Protein AF-A0A059WR98-F1 (afdb_monomer_lite)

Radius of gyration: 14.93 Å; chains: 1; bounding box: 33×35×46 Å

Secondary structure (DSSP, 8-state):
-EEEEEEE-SSTTHHHHHHHHHHHHHH-TT-EEEEE-TTSEEEEE-HHHHHH---TTTSPP---S-EEEEHHHHHHHHHHTTEEEEE---SGGGTSSHHHHHHHTTT--BSS--HHHHHHHHSHHHHHHHHTT-

Structure (mmCIF, N/CA/C/O backbone):
data_AF-A0A059WR98-F1
#
_entry.id   AF-A0A059WR98-F1
#
loop_
_atom_site.group_PDB
_atom_site.id
_atom_site.type_symbol
_atom_site.label_atom_id
_atom_site.label_alt_id
_atom_site.label_comp_id
_atom_site.label_asym_id
_atom_site.label_entity_id
_atom_site.label_seq_id
_atom_site.pdbx_PDB_ins_code
_atom_site.Cartn_x
_atom_site.Cartn_y
_atom_site.Cartn_z
_atom_site.occupancy
_atom_site.B_iso_or_equiv
_atom_site.auth_seq_id
_atom_site.auth_comp_id
_atom_site.auth_asym_id
_atom_site.auth_atom_id
_atom_site.pdbx_PDB_model_num
ATOM 1 N N . MET A 1 1 ? -14.718 -1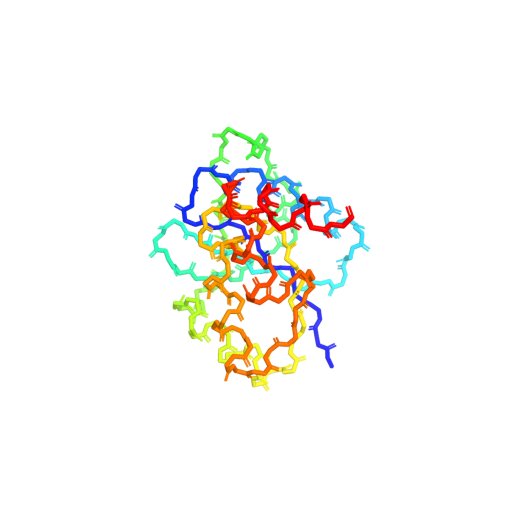1.476 2.782 1.00 87.69 1 MET A N 1
ATOM 2 C CA . MET A 1 1 ? -13.636 -10.656 2.224 1.00 87.69 1 MET A CA 1
ATOM 3 C C . MET A 1 1 ? -13.814 -9.190 2.600 1.00 87.69 1 MET A C 1
ATOM 5 O O . MET A 1 1 ? -14.781 -8.570 2.166 1.00 87.69 1 MET A O 1
ATOM 9 N N . LYS A 1 2 ? -12.934 -8.652 3.450 1.00 97.06 2 LYS A N 1
ATOM 10 C CA . LYS A 1 2 ? -12.901 -7.231 3.848 1.00 97.06 2 LYS A CA 1
ATOM 11 C C . LYS A 1 2 ? -11.990 -6.445 2.902 1.00 97.06 2 LYS A C 1
ATOM 13 O O . LYS A 1 2 ? -10.877 -6.884 2.636 1.00 97.06 2 LYS A O 1
ATOM 18 N N . THR A 1 3 ? -12.429 -5.289 2.415 1.00 98.56 3 THR A N 1
ATOM 19 C CA . THR A 1 3 ? -11.599 -4.443 1.540 1.00 98.56 3 THR A CA 1
ATOM 20 C C . THR A 1 3 ? -10.749 -3.504 2.383 1.00 98.56 3 THR A C 1
ATOM 22 O O . THR A 1 3 ? -11.262 -2.845 3.285 1.00 98.56 3 THR A O 1
ATOM 25 N N . THR A 1 4 ? -9.454 -3.422 2.092 1.00 98.81 4 THR A N 1
ATOM 26 C CA . THR A 1 4 ? -8.530 -2.532 2.798 1.00 98.81 4 THR A CA 1
ATOM 27 C C . THR A 1 4 ? -7.675 -1.766 1.804 1.00 98.81 4 THR A C 1
ATOM 29 O O . THR A 1 4 ? -6.997 -2.369 0.979 1.00 98.81 4 THR A O 1
ATOM 32 N N . ILE A 1 5 ? -7.685 -0.438 1.885 1.00 98.88 5 ILE A N 1
ATOM 33 C CA . ILE A 1 5 ? -6.754 0.407 1.140 1.00 98.88 5 ILE A CA 1
ATOM 34 C C . ILE A 1 5 ? -5.436 0.425 1.912 1.00 98.88 5 ILE A C 1
ATOM 36 O O . ILE A 1 5 ? -5.372 0.936 3.031 1.00 98.88 5 ILE A O 1
ATOM 40 N N . LEU A 1 6 ? -4.386 -0.125 1.305 1.00 98.81 6 LEU A N 1
ATOM 41 C CA . LEU A 1 6 ? -3.021 -0.033 1.813 1.00 98.81 6 LEU A CA 1
ATOM 42 C C . LEU A 1 6 ? -2.305 1.107 1.088 1.00 98.81 6 LEU A C 1
ATOM 44 O O . LEU A 1 6 ? -2.157 1.079 -0.135 1.00 98.81 6 LEU A O 1
ATOM 48 N N . PHE A 1 7 ? -1.858 2.107 1.836 1.00 98.69 7 PHE A N 1
ATOM 49 C CA . PHE A 1 7 ? -1.188 3.294 1.311 1.00 98.69 7 PHE A CA 1
ATOM 50 C C . PHE A 1 7 ? -0.007 3.686 2.203 1.00 98.69 7 PHE A C 1
ATOM 52 O O . PHE A 1 7 ? 0.187 3.124 3.273 1.00 98.69 7 PHE A O 1
ATOM 59 N N . GLY A 1 8 ? 0.807 4.637 1.766 1.00 97.88 8 GLY A N 1
ATOM 60 C CA . GLY A 1 8 ? 2.029 5.056 2.430 1.00 97.88 8 GLY A CA 1
ATOM 61 C C . GLY A 1 8 ? 3.289 4.601 1.684 1.00 97.88 8 GLY A C 1
ATOM 62 O O . GLY A 1 8 ? 3.438 4.848 0.488 1.00 97.88 8 GLY A O 1
ATOM 63 N N . GLY A 1 9 ? 4.207 3.957 2.400 1.00 95.62 9 GLY A N 1
ATOM 64 C CA . GLY A 1 9 ? 5.452 3.387 1.888 1.00 95.62 9 GLY A CA 1
ATOM 65 C C . GLY A 1 9 ? 6.703 4.047 2.465 1.00 95.62 9 GLY A C 1
ATOM 66 O O . GLY A 1 9 ? 6.683 5.169 2.962 1.00 95.62 9 GLY A O 1
ATOM 67 N N . THR A 1 10 ? 7.845 3.374 2.362 1.00 93.62 10 THR A N 1
ATOM 68 C CA . THR A 1 10 ? 9.120 3.850 2.935 1.00 93.62 10 THR A CA 1
ATOM 69 C C . THR A 1 10 ? 9.885 4.825 2.028 1.00 93.62 10 THR A C 1
ATOM 71 O O . THR A 1 10 ? 10.942 5.336 2.398 1.00 93.62 10 THR A O 1
ATOM 74 N N . SER A 1 11 ? 9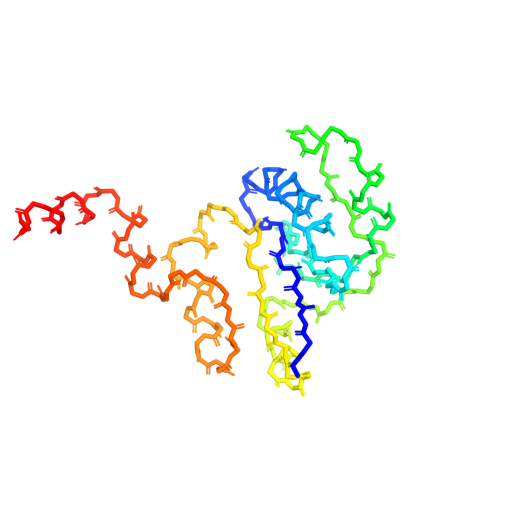.359 5.128 0.837 1.00 92.81 11 SER A N 1
ATOM 75 C CA . SER A 1 11 ? 9.958 6.057 -0.128 1.00 92.81 11 SER A CA 1
ATOM 76 C C . SER A 1 11 ? 9.452 7.499 0.059 1.00 92.81 11 SER A C 1
ATOM 78 O O . SER A 1 11 ? 8.609 7.789 0.912 1.00 92.81 11 SER A O 1
ATOM 80 N N . ARG A 1 12 ? 9.954 8.442 -0.754 1.00 89.62 12 ARG A N 1
ATOM 81 C CA . ARG A 1 12 ? 9.388 9.806 -0.827 1.00 89.62 12 ARG A CA 1
ATOM 82 C C . ARG A 1 12 ? 8.027 9.847 -1.526 1.00 89.62 12 ARG A C 1
ATOM 84 O O . ARG A 1 12 ? 7.249 10.763 -1.276 1.00 89.62 12 ARG A O 1
ATOM 91 N N . GLU A 1 13 ? 7.725 8.851 -2.355 1.00 95.12 13 GLU A N 1
ATOM 92 C CA . GLU A 1 13 ? 6.456 8.745 -3.085 1.00 95.12 13 GLU A CA 1
ATOM 93 C C . GLU A 1 13 ? 5.279 8.415 -2.149 1.00 95.12 13 GLU A C 1
ATOM 95 O O . GLU A 1 13 ? 4.124 8.524 -2.550 1.00 95.12 13 GLU A O 1
ATOM 100 N N . ARG A 1 14 ? 5.548 8.166 -0.855 1.00 95.75 14 ARG A N 1
ATOM 101 C CA . ARG A 1 14 ? 4.543 8.114 0.219 1.00 95.75 14 ARG A CA 1
ATOM 102 C C . ARG A 1 14 ? 3.582 9.303 0.216 1.00 95.75 14 ARG A C 1
ATOM 104 O O . ARG A 1 14 ? 2.399 9.122 0.467 1.00 95.75 14 ARG A O 1
ATOM 111 N N . LEU A 1 15 ? 4.057 10.510 -0.084 1.00 96.44 15 LEU A N 1
ATOM 112 C CA . LEU A 1 15 ? 3.194 11.698 -0.144 1.00 96.44 15 LEU A CA 1
ATOM 113 C C . LEU A 1 15 ? 2.168 11.598 -1.293 1.00 96.44 15 LEU A C 1
ATOM 115 O O . LEU A 1 15 ? 0.986 11.892 -1.120 1.00 96.44 15 LEU A O 1
ATOM 119 N N . VAL A 1 16 ? 2.594 11.076 -2.448 1.00 97.50 16 VAL A N 1
ATOM 120 C CA . VAL A 1 16 ? 1.705 10.775 -3.586 1.00 97.50 16 VAL A CA 1
ATOM 121 C C . VAL A 1 16 ? 0.740 9.638 -3.239 1.00 97.50 16 VAL A C 1
ATOM 123 O O . VAL A 1 16 ? -0.436 9.677 -3.609 1.00 97.50 16 VAL A O 1
ATOM 126 N N . SER A 1 17 ? 1.207 8.652 -2.474 1.00 98.31 17 SER A N 1
ATOM 127 C CA . SER A 1 17 ? 0.377 7.561 -1.963 1.00 98.31 17 SER A CA 1
ATOM 128 C C . SER A 1 17 ? -0.752 8.047 -1.052 1.00 98.31 17 SER A C 1
ATOM 130 O O . SER A 1 17 ? -1.888 7.607 -1.214 1.00 98.31 17 SER A O 1
ATOM 132 N N . VAL A 1 18 ? -0.493 9.020 -0.173 1.00 98.25 18 VAL A N 1
ATOM 133 C CA . VAL A 1 18 ? -1.532 9.640 0.671 1.00 98.25 18 VAL A CA 1
ATOM 134 C C . VAL A 1 18 ? -2.600 10.328 -0.185 1.00 98.25 18 VAL A C 1
ATOM 136 O O . VAL A 1 18 ? -3.789 10.098 0.024 1.00 98.25 18 VAL A O 1
ATOM 139 N N . ALA A 1 19 ? -2.201 11.111 -1.193 1.00 97.94 19 ALA A N 1
ATOM 140 C CA . ALA A 1 19 ? -3.155 11.743 -2.109 1.00 97.94 19 ALA A CA 1
ATOM 141 C C . ALA A 1 19 ? -3.982 10.708 -2.899 1.00 97.94 19 ALA A C 1
ATOM 143 O O . ALA A 1 19 ? -5.190 10.864 -3.077 1.00 97.94 19 ALA A O 1
ATOM 144 N N . SER A 1 20 ? -3.346 9.616 -3.333 1.00 98.31 20 SER A N 1
ATOM 145 C CA . SER A 1 20 ? -4.025 8.508 -4.019 1.00 98.31 20 SER A CA 1
ATOM 146 C C . SER A 1 20 ? -5.049 7.832 -3.107 1.00 98.31 20 SER A C 1
ATOM 148 O O . SER A 1 20 ? -6.166 7.544 -3.532 1.00 98.31 20 SER A O 1
ATOM 150 N N . ALA A 1 21 ? -4.704 7.631 -1.834 1.00 98.56 21 ALA A N 1
ATOM 151 C CA . ALA A 1 21 ? -5.597 7.045 -0.843 1.00 98.56 21 ALA A CA 1
ATOM 152 C C . ALA A 1 21 ? -6.821 7.924 -0.556 1.00 98.56 21 ALA A C 1
ATOM 154 O O . ALA A 1 21 ? -7.907 7.383 -0.362 1.00 98.56 21 ALA A O 1
ATOM 155 N N . GLN A 1 22 ? -6.695 9.257 -0.589 1.00 98.50 22 GLN A N 1
ATOM 156 C CA . GLN A 1 22 ? -7.850 10.159 -0.483 1.00 98.50 22 GLN A CA 1
ATOM 157 C C . GLN A 1 22 ? -8.850 9.922 -1.626 1.00 98.50 22 GLN A C 1
ATOM 159 O O . GLN A 1 22 ? -10.047 9.787 -1.373 1.00 98.50 22 GLN A O 1
ATOM 164 N N . ALA A 1 23 ? -8.367 9.794 -2.867 1.00 98.31 23 ALA A N 1
ATOM 165 C CA . ALA A 1 23 ? -9.220 9.489 -4.017 1.00 98.31 23 ALA A CA 1
ATOM 166 C C . ALA A 1 23 ? -9.836 8.080 -3.931 1.00 98.31 23 ALA A C 1
ATOM 168 O O . ALA A 1 23 ? -11.033 7.911 -4.165 1.00 98.31 23 ALA A O 1
ATOM 169 N N . LEU A 1 24 ? -9.046 7.073 -3.541 1.00 98.50 24 LEU A N 1
ATOM 170 C CA . LEU A 1 24 ? -9.537 5.704 -3.351 1.00 98.50 24 LEU A CA 1
ATOM 171 C C . LEU A 1 24 ? -10.606 5.628 -2.257 1.00 98.50 24 LEU A C 1
ATOM 173 O O . LEU A 1 24 ? -11.603 4.943 -2.444 1.00 98.50 24 LEU A O 1
ATOM 177 N N . THR A 1 25 ? -10.441 6.364 -1.157 1.00 98.50 25 THR A N 1
ATOM 178 C CA . THR A 1 25 ? -11.409 6.401 -0.047 1.00 98.50 25 THR A CA 1
ATOM 179 C C . THR A 1 25 ? -12.747 6.985 -0.491 1.00 98.50 25 THR A C 1
ATOM 181 O O . THR A 1 25 ? -13.796 6.492 -0.093 1.00 98.50 25 THR A O 1
ATOM 184 N N . GLN A 1 26 ? -12.739 7.993 -1.369 1.00 97.31 26 GLN A N 1
ATOM 185 C CA . GLN A 1 26 ? -13.974 8.532 -1.948 1.00 97.31 26 GLN A CA 1
ATOM 186 C C . GLN A 1 26 ? -14.686 7.514 -2.854 1.00 97.31 26 GLN A C 1
ATOM 188 O O . GLN A 1 26 ? -15.914 7.469 -2.878 1.00 97.31 26 GLN A O 1
ATOM 193 N N . ALA A 1 27 ? -13.931 6.696 -3.593 1.00 98.06 27 ALA A N 1
ATOM 194 C CA . ALA A 1 27 ? -14.483 5.662 -4.471 1.00 98.06 27 ALA A CA 1
ATOM 195 C C . ALA A 1 27 ? -14.900 4.381 -3.720 1.00 98.06 27 ALA A C 1
ATOM 197 O O . ALA A 1 27 ? -15.788 3.661 -4.175 1.00 98.06 27 ALA A O 1
ATOM 198 N N . LEU A 1 28 ? -14.258 4.097 -2.585 1.00 97.88 28 LEU A N 1
ATOM 199 C CA . LEU A 1 28 ? -14.452 2.912 -1.750 1.00 97.88 28 LEU A CA 1
ATOM 200 C C . LEU A 1 28 ? -14.707 3.333 -0.288 1.00 97.88 28 LEU A C 1
ATOM 202 O O . LEU A 1 28 ? -13.880 3.052 0.581 1.00 97.88 28 LEU A O 1
ATOM 206 N N . PRO A 1 29 ? -15.847 3.983 0.011 1.00 97.00 29 PRO A N 1
ATOM 207 C CA . PRO A 1 29 ? -16.128 4.540 1.339 1.00 97.00 29 PRO A CA 1
ATOM 208 C C . PRO A 1 29 ? -16.305 3.481 2.436 1.00 97.00 29 PRO A C 1
ATOM 210 O O . PRO A 1 29 ? -16.301 3.814 3.612 1.00 97.00 29 PRO A O 1
ATOM 213 N N . GLU A 1 30 ? -16.443 2.207 2.072 1.00 97.50 30 GLU A N 1
ATOM 214 C CA . GLU A 1 30 ? -16.559 1.087 3.016 1.00 97.50 30 GLU A CA 1
ATOM 215 C C . GLU A 1 30 ? -15.208 0.401 3.292 1.00 97.50 30 GLU A C 1
ATOM 217 O O . GLU A 1 30 ? -15.152 -0.583 4.029 1.00 97.50 30 GLU A O 1
ATOM 222 N N . ALA A 1 31 ? -14.117 0.850 2.660 1.00 98.44 31 ALA A N 1
ATOM 223 C CA . ALA A 1 31 ? -12.809 0.235 2.843 1.00 98.44 31 ALA A CA 1
ATOM 224 C C . ALA A 1 31 ? -12.155 0.674 4.162 1.00 98.44 31 ALA A C 1
ATOM 226 O O . ALA A 1 31 ? -12.140 1.857 4.516 1.00 98.44 31 ALA A O 1
ATOM 227 N N . ASP A 1 32 ? -11.537 -0.290 4.843 1.00 98.62 32 ASP A N 1
ATOM 228 C CA . ASP A 1 32 ? -10.610 -0.009 5.938 1.00 98.62 32 ASP A CA 1
ATOM 229 C C . ASP A 1 32 ? -9.332 0.637 5.382 1.00 98.62 32 ASP A C 1
ATOM 231 O O . ASP A 1 32 ? -8.950 0.390 4.236 1.00 98.62 32 ASP A O 1
ATOM 235 N N . LEU A 1 33 ? -8.629 1.425 6.195 1.00 98.81 33 LEU A N 1
ATOM 236 C CA . LEU A 1 33 ? -7.415 2.123 5.771 1.00 98.81 33 LEU A CA 1
ATOM 237 C C . LEU A 1 33 ? -6.211 1.672 6.586 1.00 98.81 33 LEU A C 1
ATOM 239 O O . LEU A 1 33 ? -6.205 1.806 7.812 1.00 98.81 33 LEU A O 1
ATOM 243 N N . TRP A 1 34 ? -5.176 1.192 5.901 1.00 98.81 34 TRP A N 1
ATOM 244 C CA . TRP A 1 34 ? -3.885 0.853 6.493 1.00 98.81 34 TRP A CA 1
ATOM 245 C C . TRP A 1 34 ? -2.784 1.735 5.905 1.00 98.81 34 TRP A C 1
ATOM 247 O O . TRP A 1 34 ? -2.591 1.792 4.691 1.00 98.81 34 TRP A O 1
ATOM 257 N N . PHE A 1 35 ? -2.049 2.409 6.782 1.00 98.75 35 PHE A N 1
ATOM 258 C CA . PHE A 1 35 ? -0.953 3.303 6.445 1.00 98.75 35 PHE A CA 1
ATOM 259 C C . PHE A 1 35 ? 0.392 2.653 6.768 1.00 98.75 35 PHE A C 1
ATOM 261 O O . PHE A 1 35 ? 0.679 2.365 7.926 1.00 98.75 35 PHE A O 1
ATOM 268 N N . TRP A 1 36 ? 1.219 2.440 5.751 1.00 98.31 36 TRP A N 1
ATOM 269 C CA . TRP A 1 36 ? 2.601 1.995 5.876 1.00 98.31 36 TRP A CA 1
ATOM 270 C C . TRP A 1 36 ? 3.519 3.207 6.059 1.00 98.31 36 TRP A C 1
ATOM 272 O O . TRP A 1 36 ? 3.709 3.991 5.126 1.00 98.31 36 TRP A O 1
ATOM 282 N N . ASP A 1 37 ? 4.076 3.384 7.251 1.00 96.62 37 ASP A N 1
ATOM 283 C CA . ASP A 1 37 ? 4.904 4.545 7.572 1.00 96.62 37 ASP A CA 1
ATOM 284 C C . ASP A 1 37 ? 6.386 4.330 7.200 1.00 96.62 37 ASP A C 1
ATOM 286 O O . ASP A 1 37 ? 6.838 3.250 6.804 1.00 96.62 37 ASP A O 1
ATOM 290 N N . LEU A 1 38 ? 7.167 5.403 7.306 1.00 94.75 38 LEU A N 1
ATOM 291 C CA . LEU A 1 38 ? 8.585 5.468 6.979 1.00 94.75 38 LEU A CA 1
ATOM 292 C C . LEU A 1 38 ? 9.446 4.546 7.849 1.00 94.75 38 LEU A C 1
ATOM 294 O O . LEU A 1 38 ? 10.503 4.109 7.397 1.00 94.75 38 LEU A O 1
ATOM 298 N N . ASP A 1 39 ? 9.011 4.260 9.075 1.00 95.25 39 ASP A N 1
ATOM 299 C CA . ASP A 1 39 ? 9.708 3.357 9.995 1.00 95.25 39 ASP A CA 1
ATOM 300 C C . ASP A 1 39 ? 9.507 1.868 9.655 1.00 95.25 39 ASP A C 1
ATOM 302 O O . ASP A 1 39 ? 10.090 0.998 10.301 1.00 95.25 39 ASP A O 1
ATOM 306 N N . GLY A 1 40 ? 8.728 1.574 8.609 1.00 95.69 40 GLY A N 1
ATOM 307 C CA . GLY A 1 40 ? 8.450 0.223 8.141 1.00 95.69 40 GLY A CA 1
ATOM 308 C C . GLY A 1 40 ? 7.255 -0.437 8.826 1.00 95.69 40 GLY A C 1
ATOM 309 O O . GLY A 1 40 ? 6.932 -1.575 8.475 1.00 95.69 40 GLY A O 1
ATOM 310 N N . THR A 1 41 ? 6.588 0.251 9.755 1.00 97.94 41 THR A N 1
ATOM 311 C CA . THR A 1 41 ? 5.398 -0.260 10.434 1.00 97.94 41 THR A CA 1
ATOM 312 C C . THR A 1 41 ? 4.106 0.136 9.725 1.00 97.94 41 THR A C 1
ATOM 314 O O . THR A 1 41 ? 4.052 1.088 8.945 1.00 97.94 41 THR A O 1
ATOM 317 N N . VAL A 1 42 ? 3.058 -0.658 9.937 1.00 98.69 42 VAL A N 1
ATOM 318 C CA . VAL A 1 42 ? 1.725 -0.438 9.374 1.00 98.69 42 VAL A CA 1
ATOM 319 C C . VAL A 1 42 ? 0.767 -0.062 10.496 1.00 98.69 42 VAL A C 1
ATOM 321 O O . VAL A 1 42 ? 0.731 -0.719 11.537 1.00 98.69 42 VAL A O 1
ATOM 324 N N . HIS A 1 43 ? -0.037 0.971 10.273 1.00 98.62 43 HIS A N 1
ATOM 325 C CA . HIS A 1 43 ? -1.014 1.494 11.224 1.00 98.62 43 HIS A CA 1
ATOM 326 C C . HIS A 1 43 ? -2.412 1.495 10.619 1.00 98.62 43 HIS A C 1
ATOM 328 O O . HIS A 1 43 ? -2.581 1.750 9.428 1.00 98.62 43 HIS A O 1
ATOM 334 N N . VAL A 1 44 ? -3.430 1.283 11.445 1.00 98.56 44 VAL A N 1
ATOM 335 C CA . VAL A 1 44 ? -4.811 1.587 11.062 1.00 98.56 44 VAL A CA 1
ATOM 336 C C . VAL A 1 44 ? -4.983 3.109 11.010 1.00 98.56 44 VAL A C 1
ATOM 338 O O . VAL A 1 44 ? -4.445 3.825 11.855 1.00 98.56 44 VAL A O 1
ATOM 341 N N . ALA A 1 45 ? -5.732 3.609 10.032 1.00 98.44 45 ALA A N 1
ATOM 342 C CA . ALA A 1 45 ? -6.088 5.020 9.915 1.00 98.44 45 ALA A CA 1
ATOM 343 C C . ALA A 1 45 ? -7.607 5.192 9.799 1.00 98.44 45 ALA A C 1
ATOM 345 O O . ALA A 1 45 ? -8.301 4.342 9.237 1.00 98.44 45 ALA A O 1
ATOM 346 N N . SER A 1 46 ? -8.139 6.300 10.308 1.00 98.00 46 SER A N 1
ATOM 347 C CA . SER A 1 46 ? -9.535 6.669 10.083 1.00 98.00 46 SER A CA 1
ATOM 348 C C . SER A 1 46 ? -9.712 7.464 8.788 1.00 98.00 46 SER A C 1
ATOM 350 O O . SER A 1 46 ? -8.846 8.242 8.372 1.00 98.00 46 SER A O 1
ATOM 352 N N . GLN A 1 47 ? -10.881 7.321 8.157 1.00 98.06 47 GLN A N 1
ATOM 353 C CA . GLN A 1 47 ? -11.224 8.126 6.981 1.00 98.06 47 GLN A CA 1
ATOM 354 C C . GLN A 1 47 ? -11.296 9.616 7.314 1.00 98.06 47 GLN A C 1
ATOM 356 O O . GLN A 1 47 ? -10.909 10.440 6.493 1.00 98.06 47 GLN A O 1
ATOM 361 N N . ALA A 1 48 ? -11.748 9.969 8.522 1.00 97.69 48 ALA A N 1
ATOM 362 C CA . ALA A 1 48 ? -11.808 11.356 8.969 1.00 97.69 48 ALA A CA 1
ATOM 363 C C . ALA A 1 48 ? -10.420 12.013 8.945 1.00 97.69 48 ALA A C 1
ATOM 365 O O . ALA A 1 48 ? -10.279 13.128 8.445 1.00 97.69 48 ALA A O 1
ATOM 366 N N . VAL A 1 49 ? -9.390 11.307 9.423 1.00 97.94 49 VAL A N 1
ATOM 367 C CA . VAL A 1 49 ? -8.017 11.825 9.433 1.00 97.94 49 VAL A CA 1
ATOM 368 C C . VAL A 1 49 ? -7.405 11.828 8.035 1.00 97.94 49 VAL A C 1
ATOM 370 O O . VAL A 1 49 ? -6.784 12.820 7.662 1.00 97.94 49 VAL A O 1
ATOM 373 N N . LEU A 1 50 ? -7.625 10.791 7.218 1.00 98.38 50 LEU A N 1
ATOM 374 C CA . LEU A 1 50 ? -7.129 10.778 5.836 1.00 98.38 50 LEU A CA 1
ATOM 375 C C . LEU A 1 50 ? -7.764 11.874 4.969 1.00 98.38 50 LEU A C 1
ATOM 377 O O . LEU A 1 50 ? -7.052 12.593 4.268 1.00 98.38 50 LEU A O 1
ATOM 381 N 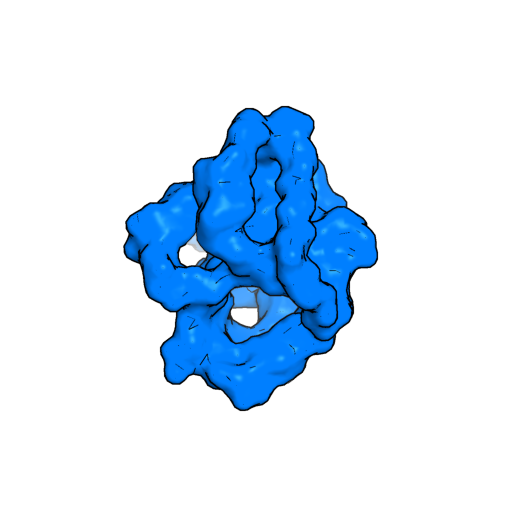N . LEU A 1 51 ? -9.087 12.028 5.008 1.00 97.88 51 LEU A N 1
ATOM 382 C CA . LEU A 1 51 ? -9.803 13.017 4.196 1.00 97.88 51 LEU A CA 1
ATOM 383 C C . LEU A 1 51 ? -9.622 14.448 4.717 1.00 97.88 51 LEU A C 1
ATOM 385 O O . LEU A 1 51 ? -9.669 15.386 3.927 1.00 97.88 51 LEU A O 1
ATOM 389 N N . GLY A 1 52 ? -9.388 14.618 6.020 1.00 97.56 52 GLY A N 1
ATOM 390 C CA . GLY A 1 52 ? -9.041 15.905 6.625 1.00 97.56 52 GLY A CA 1
ATOM 391 C C . GLY A 1 52 ? -7.574 16.310 6.448 1.00 97.56 52 GLY A C 1
ATOM 392 O O . GLY A 1 52 ? -7.214 17.429 6.808 1.00 97.56 52 GLY A O 1
ATOM 393 N N . HIS A 1 53 ? -6.714 15.431 5.920 1.00 98.12 53 HIS A N 1
ATOM 394 C CA . HIS A 1 53 ? -5.295 15.730 5.722 1.00 98.12 53 HIS A CA 1
ATOM 395 C C . HIS A 1 53 ? -5.084 16.721 4.573 1.00 98.12 53 HIS A C 1
ATOM 397 O O . HIS A 1 53 ? -5.313 16.414 3.401 1.00 98.12 53 HIS A O 1
ATOM 403 N N . GLU A 1 54 ? -4.602 17.914 4.906 1.00 97.00 54 GLU A N 1
ATOM 404 C CA . GLU A 1 54 ? -4.314 18.963 3.932 1.00 97.00 54 GLU A CA 1
ATOM 405 C C . GLU A 1 54 ? -2.888 18.856 3.377 1.00 97.00 54 GLU A C 1
ATOM 407 O O . GLU A 1 54 ? -1.950 18.456 4.066 1.00 97.00 54 GLU A O 1
ATOM 412 N N . LYS A 1 55 ? -2.709 19.288 2.122 1.00 95.94 55 LYS A N 1
ATOM 413 C CA . LYS A 1 55 ? -1.409 19.318 1.422 1.00 95.94 55 LYS A CA 1
ATOM 414 C C . LYS A 1 55 ? -0.690 17.955 1.435 1.00 95.94 55 LYS A C 1
ATOM 416 O O . LYS A 1 55 ? 0.463 17.867 1.871 1.00 95.94 55 LYS A O 1
ATOM 421 N N . PRO A 1 56 ? -1.322 16.889 0.905 1.00 95.12 56 PRO A N 1
ATOM 422 C CA . PRO A 1 56 ? -0.785 15.526 0.960 1.00 95.12 56 PRO A CA 1
ATOM 423 C C . PRO A 1 56 ? 0.581 15.371 0.276 1.00 95.12 56 PRO A C 1
ATOM 425 O O . PRO A 1 56 ? 1.335 14.471 0.627 1.00 95.12 56 PRO A O 1
ATOM 428 N N . PHE A 1 57 ? 0.931 16.268 -0.652 1.00 94.31 57 PHE A N 1
ATOM 429 C CA . PHE A 1 57 ? 2.219 16.286 -1.353 1.00 94.31 57 PHE A CA 1
ATOM 430 C C . PHE A 1 57 ? 3.356 16.981 -0.589 1.00 94.31 57 PHE A C 1
ATOM 432 O O . PHE A 1 57 ? 4.502 16.928 -1.032 1.00 94.31 57 PHE A O 1
ATOM 439 N N . GLU A 1 58 ? 3.059 17.644 0.529 1.00 94.69 58 GLU A N 1
ATOM 440 C CA . GLU A 1 58 ? 4.019 18.467 1.279 1.00 94.69 58 GLU A CA 1
ATOM 441 C C . GLU A 1 58 ? 4.139 18.020 2.737 1.00 94.69 58 GLU A C 1
ATOM 443 O O . GLU A 1 58 ? 5.242 17.960 3.284 1.00 94.69 58 GLU A O 1
ATOM 448 N N . VAL A 1 59 ? 3.008 17.707 3.373 1.00 95.75 59 VAL A N 1
ATOM 449 C CA . VAL A 1 59 ? 2.943 17.390 4.800 1.00 95.75 59 VAL A CA 1
ATOM 450 C C . VAL A 1 59 ? 2.842 15.875 4.985 1.00 95.75 59 VAL A C 1
ATOM 452 O O . VAL A 1 59 ? 1.920 15.260 4.442 1.00 95.75 59 VAL A O 1
ATOM 455 N N . PRO A 1 60 ? 3.747 15.251 5.766 1.00 96.06 60 PRO A N 1
ATOM 456 C CA . PRO A 1 60 ? 3.640 13.837 6.095 1.00 96.06 60 PRO A CA 1
ATOM 457 C C . PRO A 1 60 ? 2.330 13.524 6.818 1.00 96.06 60 PRO A C 1
ATOM 459 O O . PRO A 1 60 ? 1.989 14.167 7.812 1.00 96.06 60 PRO A O 1
ATOM 462 N N . PHE A 1 61 ? 1.625 12.511 6.324 1.00 98.00 61 PHE A N 1
ATOM 463 C CA . PHE A 1 61 ? 0.460 11.951 6.994 1.00 98.00 61 PHE A CA 1
ATOM 464 C C . PHE A 1 61 ? 0.861 11.258 8.300 1.00 98.00 61 PHE A C 1
ATOM 466 O O . PHE A 1 61 ? 1.954 10.697 8.396 1.00 98.00 61 PHE A O 1
ATOM 473 N N . LYS A 1 62 ? -0.034 11.280 9.290 1.00 97.12 62 LYS A N 1
ATOM 474 C CA . LYS A 1 62 ? 0.097 10.515 10.532 1.00 97.12 62 LYS A CA 1
ATOM 475 C C . LYS A 1 62 ? -1.199 9.768 10.790 1.00 97.12 62 LYS A C 1
ATOM 477 O O . LYS A 1 62 ? -2.258 10.386 10.850 1.00 97.12 62 LYS A O 1
ATOM 482 N N . ALA A 1 63 ? -1.091 8.456 10.959 1.00 97.25 63 ALA A N 1
ATOM 483 C CA . ALA A 1 63 ? -2.214 7.640 11.381 1.00 97.25 63 ALA A CA 1
ATOM 484 C C . ALA A 1 63 ? -2.639 7.991 12.818 1.00 97.25 63 ALA A C 1
ATOM 486 O O . ALA A 1 63 ? -1.827 8.414 13.643 1.00 97.25 63 ALA A O 1
ATOM 487 N N . ASP A 1 64 ? -3.922 7.810 13.103 1.00 96.69 64 ASP A N 1
ATOM 488 C CA . ASP A 1 64 ? -4.581 8.168 14.361 1.00 96.69 64 ASP A CA 1
ATOM 489 C C . ASP A 1 64 ? -4.991 6.954 15.203 1.00 96.69 64 ASP A C 1
ATOM 491 O O . ASP A 1 64 ? -5.631 7.105 16.244 1.00 96.69 64 ASP A O 1
ATOM 495 N N . SER A 1 65 ? -4.637 5.748 14.758 1.00 94.50 65 SER A N 1
ATOM 496 C CA . SER A 1 65 ? -5.064 4.501 15.382 1.00 94.50 65 SER A CA 1
ATOM 497 C C . SER A 1 65 ? -3.898 3.536 15.622 1.00 94.50 65 SER A C 1
ATOM 499 O O . SER A 1 65 ? -2.726 3.914 15.641 1.00 94.50 65 SER A O 1
ATOM 501 N N . VAL A 1 66 ? -4.238 2.282 15.909 1.00 96.19 66 VAL A N 1
ATOM 502 C CA . VAL A 1 66 ? -3.314 1.256 16.392 1.00 96.19 66 VAL A CA 1
ATOM 503 C C . VAL A 1 66 ? -2.280 0.844 15.344 1.00 96.19 66 VAL A C 1
ATOM 505 O O . VAL A 1 66 ? -2.569 0.749 14.150 1.00 96.19 66 VAL A O 1
ATOM 508 N N . THR A 1 67 ? -1.076 0.532 15.816 1.00 98.19 67 THR A N 1
ATOM 509 C CA . THR A 1 67 ? -0.013 -0.085 15.016 1.00 98.19 67 THR A CA 1
ATOM 510 C C . THR A 1 67 ? -0.240 -1.593 14.920 1.00 98.19 67 THR A C 1
ATOM 512 O O . THR A 1 67 ? -0.375 -2.264 15.942 1.00 98.19 67 THR A O 1
ATOM 515 N N . LEU A 1 68 ? -0.250 -2.129 13.701 1.00 98.12 68 LEU A N 1
ATOM 516 C CA . LEU A 1 68 ? -0.361 -3.563 13.410 1.00 98.12 68 LEU A CA 1
ATOM 517 C C . LEU A 1 68 ? 0.991 -4.289 13.485 1.00 98.12 68 LEU A C 1
ATOM 519 O O . LEU A 1 68 ? 1.029 -5.507 13.631 1.00 98.12 68 LEU A O 1
ATOM 523 N N . GLY A 1 69 ? 2.099 -3.550 13.406 1.00 98.38 69 GLY A N 1
ATOM 524 C CA . GLY A 1 69 ? 3.462 -4.082 13.450 1.00 98.38 69 GLY A CA 1
ATOM 525 C C . GLY A 1 69 ? 4.191 -3.860 12.131 1.00 98.38 69 GLY A C 1
ATOM 526 O O . GLY A 1 69 ? 3.948 -2.860 11.461 1.00 98.38 69 GLY A O 1
ATOM 527 N N . SER A 1 70 ? 5.098 -4.768 11.762 1.00 98.31 70 SER A N 1
ATOM 528 C CA . SER A 1 70 ? 5.765 -4.724 10.454 1.00 98.31 70 SER A CA 1
ATOM 529 C C . SER A 1 70 ? 4.791 -5.025 9.308 1.00 98.31 70 SER A C 1
ATOM 531 O O . SER A 1 70 ? 3.663 -5.471 9.532 1.00 98.31 70 SER A O 1
ATOM 533 N N . MET A 1 71 ? 5.239 -4.831 8.065 1.00 98.06 71 MET A N 1
ATOM 534 C CA . MET A 1 71 ? 4.466 -5.225 6.882 1.00 98.06 71 MET A CA 1
ATOM 535 C C . MET A 1 71 ? 4.082 -6.712 6.910 1.00 98.06 71 MET A C 1
ATOM 537 O O . MET A 1 71 ? 2.949 -7.067 6.602 1.00 98.06 71 MET A O 1
ATOM 541 N N . GLU A 1 72 ? 4.994 -7.589 7.326 1.00 98.44 72 GLU A N 1
ATOM 542 C CA . GLU A 1 72 ? 4.741 -9.024 7.475 1.00 98.44 72 GLU A CA 1
ATOM 543 C C . GLU A 1 72 ? 3.626 -9.305 8.480 1.00 98.44 72 GLU A C 1
ATOM 545 O O . GLU A 1 72 ? 2.710 -10.057 8.163 1.00 98.44 72 GLU A O 1
ATOM 550 N N . ALA A 1 73 ? 3.671 -8.660 9.651 1.00 98.62 73 ALA A N 1
ATOM 551 C CA . ALA A 1 73 ? 2.638 -8.809 10.672 1.00 98.62 73 ALA A CA 1
ATOM 552 C C . ALA A 1 73 ? 1.274 -8.311 10.169 1.00 98.62 73 ALA A C 1
ATOM 554 O O . ALA A 1 73 ? 0.255 -8.967 10.374 1.00 98.62 73 ALA A O 1
ATOM 555 N N . ALA A 1 74 ? 1.246 -7.185 9.450 1.00 98.62 74 ALA A N 1
ATOM 556 C CA . ALA A 1 74 ? 0.021 -6.680 8.837 1.00 98.62 74 ALA A CA 1
ATOM 557 C C . ALA A 1 74 ? -0.531 -7.645 7.772 1.00 98.62 74 ALA A C 1
ATOM 559 O O . ALA A 1 74 ? -1.738 -7.878 7.720 1.00 98.62 74 ALA A O 1
ATOM 560 N N . LEU A 1 75 ? 0.327 -8.260 6.954 1.00 98.75 75 LEU A N 1
ATOM 561 C CA . LEU A 1 75 ? -0.101 -9.274 5.988 1.00 98.75 75 LEU A CA 1
ATOM 562 C C . LEU A 1 75 ? -0.595 -10.562 6.668 1.00 98.75 75 LEU A C 1
ATOM 564 O O . LEU A 1 75 ? -1.544 -11.171 6.175 1.00 98.75 75 LEU A O 1
ATOM 568 N N . ASP A 1 76 ? -0.022 -10.956 7.808 1.00 98.75 76 ASP A N 1
ATOM 569 C CA . ASP A 1 76 ? -0.526 -12.085 8.607 1.00 98.75 76 ASP A CA 1
ATOM 570 C C . ASP A 1 76 ? -1.941 -11.792 9.148 1.00 98.75 76 ASP A C 1
ATOM 572 O O . ASP A 1 76 ? -2.826 -12.655 9.109 1.00 98.75 76 ASP A O 1
ATOM 576 N N . VAL A 1 77 ? -2.196 -10.548 9.577 1.00 98.62 77 VAL A N 1
ATOM 577 C CA . VAL A 1 77 ? -3.545 -10.072 9.931 1.00 98.62 77 VAL A CA 1
ATOM 578 C C . VAL A 1 77 ? -4.468 -10.098 8.710 1.00 98.62 77 VAL A C 1
ATOM 580 O O . VAL A 1 77 ? -5.602 -10.564 8.813 1.00 98.62 77 VAL A O 1
ATOM 583 N N . ALA A 1 78 ? -3.997 -9.654 7.541 1.00 98.62 78 ALA A N 1
ATOM 584 C CA . ALA A 1 78 ? -4.785 -9.661 6.309 1.00 98.62 78 ALA A CA 1
ATOM 585 C C . ALA A 1 78 ? -5.225 -11.067 5.893 1.00 98.62 78 ALA A C 1
ATOM 587 O O . ALA A 1 78 ? -6.393 -11.258 5.552 1.00 98.62 78 ALA A O 1
ATOM 588 N N . ALA A 1 79 ? -4.327 -12.046 5.984 1.00 98.50 79 ALA A N 1
ATOM 589 C CA . ALA A 1 79 ? -4.644 -13.442 5.710 1.00 98.50 79 ALA A CA 1
ATOM 590 C C . ALA A 1 79 ? -5.662 -13.997 6.720 1.00 98.50 79 ALA A C 1
ATOM 592 O O . ALA A 1 79 ? -6.651 -14.617 6.333 1.00 98.50 79 ALA A O 1
ATOM 593 N N . THR A 1 80 ? -5.455 -13.730 8.013 1.00 98.38 80 THR A N 1
ATOM 594 C CA . THR A 1 80 ? -6.325 -14.229 9.092 1.00 98.38 80 THR A CA 1
ATOM 595 C C . THR A 1 80 ? -7.738 -13.651 9.016 1.00 98.38 80 THR A C 1
ATOM 597 O O . THR A 1 80 ? -8.715 -14.334 9.319 1.00 98.38 80 THR A O 1
ATOM 600 N N . GLU A 1 81 ? -7.862 -12.390 8.608 1.00 98.31 81 GLU A N 1
ATOM 601 C CA . GLU A 1 81 ? -9.138 -11.677 8.547 1.00 98.31 81 GLU A CA 1
ATOM 602 C C . GLU A 1 81 ? -9.826 -11.713 7.172 1.00 98.31 81 GLU A C 1
ATOM 604 O O . GLU A 1 81 ? -10.817 -11.001 6.981 1.00 98.31 81 GLU A O 1
ATOM 609 N N . ASP A 1 82 ? -9.328 -12.521 6.228 1.00 98.31 82 ASP A N 1
ATOM 610 C CA . ASP A 1 82 ? -9.849 -12.615 4.856 1.00 98.31 82 ASP A CA 1
ATOM 611 C C . ASP A 1 82 ? -9.951 -11.223 4.195 1.00 98.31 82 ASP A C 1
ATOM 613 O O . ASP A 1 82 ? -11.026 -10.756 3.798 1.00 98.31 82 ASP A O 1
ATOM 617 N N . ARG A 1 83 ? -8.828 -10.495 4.154 1.00 98.69 83 ARG A N 1
ATOM 618 C CA . ARG A 1 83 ? -8.741 -9.142 3.580 1.00 98.69 83 ARG A CA 1
ATOM 619 C C . ARG A 1 83 ? -8.240 -9.170 2.138 1.00 98.69 83 ARG A C 1
ATOM 621 O O . ARG A 1 83 ? -7.324 -9.918 1.813 1.00 98.69 83 ARG A O 1
ATOM 628 N N . ILE A 1 84 ? -8.783 -8.283 1.304 1.00 98.69 84 ILE A N 1
ATOM 629 C CA . ILE A 1 84 ? -8.205 -7.905 0.009 1.00 98.69 84 ILE A CA 1
ATOM 630 C C . ILE A 1 84 ? -7.592 -6.512 0.095 1.00 98.69 84 ILE A C 1
ATOM 632 O O . ILE A 1 84 ? -8.217 -5.578 0.603 1.00 98.69 84 ILE A O 1
ATOM 636 N N . LEU A 1 85 ? -6.371 -6.373 -0.418 1.00 98.81 85 LEU A N 1
ATOM 637 C CA . LEU A 1 85 ? -5.628 -5.119 -0.383 1.00 98.81 85 LEU A CA 1
ATOM 638 C C . LEU A 1 85 ? -5.780 -4.350 -1.699 1.00 98.81 85 LEU A C 1
ATOM 640 O O . LEU A 1 85 ? -5.320 -4.783 -2.755 1.00 98.81 85 LEU A O 1
ATOM 644 N N . VAL A 1 86 ? -6.397 -3.176 -1.629 1.00 98.75 86 VAL A N 1
ATOM 645 C CA . VAL A 1 86 ? -6.390 -2.186 -2.707 1.00 98.75 86 VAL A CA 1
ATOM 646 C C . VAL A 1 86 ? -5.146 -1.327 -2.534 1.00 98.75 86 VAL A C 1
ATOM 648 O O . VAL A 1 86 ? -5.001 -0.616 -1.539 1.00 98.75 86 VAL A O 1
ATOM 651 N N . LEU A 1 87 ? -4.219 -1.423 -3.481 1.00 98.50 87 LEU A N 1
ATOM 652 C CA . LEU A 1 87 ? -2.921 -0.766 -3.369 1.00 98.50 87 LEU A CA 1
ATOM 653 C C . LEU A 1 87 ? -3.027 0.696 -3.805 1.00 98.50 87 LEU A C 1
ATOM 655 O O . LEU A 1 87 ? -3.221 0.996 -4.980 1.00 98.50 87 LEU A O 1
ATOM 659 N N . GLY A 1 88 ? -2.855 1.604 -2.848 1.00 98.12 88 GLY A N 1
ATOM 660 C CA . GLY A 1 88 ? -2.591 3.021 -3.089 1.00 98.12 88 GLY A CA 1
ATOM 661 C C . GLY A 1 88 ? -1.101 3.357 -3.030 1.00 98.12 88 GLY A C 1
ATOM 662 O O . GLY A 1 88 ? -0.764 4.521 -2.841 1.00 98.12 88 GLY A O 1
ATOM 663 N N . LEU A 1 89 ? -0.215 2.359 -3.095 1.00 97.56 89 LEU A N 1
ATOM 664 C CA . LEU A 1 89 ? 1.231 2.494 -2.905 1.00 97.56 89 LEU A CA 1
ATOM 665 C C . LEU A 1 89 ? 1.952 2.965 -4.175 1.00 97.56 89 LEU A C 1
ATOM 667 O O . LEU A 1 89 ? 1.498 2.689 -5.278 1.00 97.56 89 LEU A O 1
ATOM 671 N N . HIS A 1 90 ? 3.106 3.615 -3.996 1.00 96.56 90 HIS A N 1
ATOM 672 C CA . HIS A 1 90 ? 3.971 4.076 -5.087 1.00 96.56 90 HIS A CA 1
ATOM 673 C C . HIS A 1 90 ? 5.445 3.891 -4.732 1.00 96.56 90 HIS A C 1
ATOM 675 O O . HIS A 1 90 ? 5.856 4.105 -3.584 1.00 96.56 90 HIS A O 1
ATOM 681 N N . GLY A 1 91 ? 6.251 3.579 -5.737 1.00 90.75 91 GLY A N 1
ATOM 682 C CA . GLY A 1 91 ? 7.698 3.612 -5.680 1.00 90.75 91 GLY A CA 1
ATOM 683 C C . GLY A 1 91 ? 8.368 2.457 -4.946 1.00 90.75 91 GLY A C 1
ATOM 684 O O . GLY A 1 91 ? 7.814 1.798 -4.065 1.00 90.75 91 GLY A O 1
ATOM 685 N N . GLY A 1 92 ? 9.651 2.275 -5.255 1.00 90.69 92 GLY A N 1
ATOM 686 C CA . GLY A 1 92 ? 10.566 1.420 -4.496 1.00 90.69 92 GLY A CA 1
ATOM 687 C C . GLY A 1 92 ? 10.035 0.006 -4.249 1.00 90.69 92 GLY A C 1
ATOM 688 O O . GLY A 1 92 ? 9.619 -0.687 -5.173 1.00 90.69 92 GLY A O 1
ATOM 689 N N . THR A 1 93 ? 10.071 -0.429 -2.989 1.00 92.69 93 THR A N 1
ATOM 690 C CA . THR A 1 93 ? 9.693 -1.790 -2.571 1.00 92.69 93 THR A CA 1
ATOM 691 C C . THR A 1 93 ? 8.211 -2.115 -2.766 1.00 92.69 93 THR A C 1
ATOM 693 O O . THR A 1 93 ? 7.842 -3.290 -2.789 1.00 92.69 93 THR A O 1
ATOM 696 N N . ALA A 1 94 ? 7.361 -1.098 -2.931 1.00 93.25 94 ALA A N 1
ATOM 697 C CA . ALA A 1 94 ? 5.939 -1.289 -3.171 1.00 93.25 94 ALA A CA 1
ATOM 698 C C . ALA A 1 94 ? 5.613 -1.674 -4.624 1.00 93.25 94 ALA A C 1
ATOM 700 O O . ALA A 1 94 ? 4.619 -2.354 -4.868 1.00 93.25 94 ALA A O 1
ATOM 701 N N . GLU A 1 95 ? 6.448 -1.271 -5.585 1.00 96.38 95 GLU A N 1
ATOM 702 C CA . GLU A 1 95 ? 6.211 -1.493 -7.020 1.00 96.38 95 GLU A CA 1
ATOM 703 C C . GLU A 1 95 ? 7.256 -2.400 -7.684 1.00 96.38 95 GLU A C 1
ATOM 705 O O . GLU A 1 95 ? 7.031 -2.885 -8.787 1.00 96.38 95 GLU A O 1
ATOM 710 N N . ASN A 1 96 ? 8.387 -2.677 -7.026 1.00 96.38 96 ASN A N 1
ATOM 711 C CA . ASN A 1 96 ? 9.475 -3.486 -7.593 1.00 96.38 96 ASN A CA 1
ATOM 712 C C . ASN A 1 96 ? 9.301 -5.011 -7.450 1.00 96.38 96 ASN A C 1
ATOM 714 O O . ASN A 1 96 ? 10.228 -5.763 -7.768 1.00 96.38 96 ASN A O 1
ATOM 718 N N . GLY A 1 97 ? 8.157 -5.469 -6.935 1.00 97.38 97 GLY A N 1
ATOM 719 C CA . GLY A 1 97 ? 7.846 -6.881 -6.713 1.00 97.38 97 GLY A CA 1
ATOM 720 C C . GLY A 1 97 ? 8.046 -7.373 -5.276 1.00 97.38 97 GLY A C 1
ATOM 721 O O . GLY A 1 97 ? 7.527 -8.435 -4.941 1.00 97.38 97 GLY A O 1
ATOM 722 N N . GLN A 1 98 ? 8.757 -6.646 -4.406 1.00 97.25 98 GLN A N 1
ATOM 723 C CA . GLN A 1 98 ? 9.056 -7.135 -3.051 1.00 97.25 98 GLN A CA 1
ATOM 724 C C . GLN A 1 98 ? 7.812 -7.248 -2.166 1.00 97.25 98 GLN A C 1
ATOM 726 O O . GLN A 1 98 ? 7.597 -8.298 -1.560 1.00 97.25 98 GLN A O 1
ATOM 731 N N . PHE A 1 99 ? 6.971 -6.211 -2.118 1.00 97.50 99 PHE A N 1
ATOM 732 C CA . PHE A 1 99 ? 5.687 -6.286 -1.413 1.00 97.50 99 PHE A CA 1
ATOM 733 C C . PHE A 1 99 ? 4.818 -7.434 -1.952 1.00 97.50 99 PHE A C 1
ATOM 735 O O . PHE A 1 99 ? 4.264 -8.216 -1.180 1.00 97.50 99 PHE A O 1
ATOM 742 N N . GLN A 1 100 ? 4.743 -7.564 -3.277 1.00 98.62 100 GLN A N 1
ATOM 743 C CA . GLN A 1 100 ? 3.927 -8.569 -3.952 1.00 98.62 100 GLN A CA 1
ATOM 744 C C . GLN A 1 100 ? 4.355 -9.984 -3.560 1.00 98.62 100 GLN A C 1
ATOM 746 O O . GLN A 1 100 ? 3.495 -10.784 -3.213 1.00 98.62 100 GLN A O 1
ATOM 751 N N . VAL A 1 101 ? 5.663 -10.280 -3.519 1.00 98.44 101 VAL A N 1
ATOM 752 C CA . VAL A 1 101 ? 6.163 -11.587 -3.050 1.00 98.44 101 VAL A CA 1
ATOM 753 C C . VAL A 1 101 ? 5.705 -11.873 -1.620 1.00 98.44 101 VAL A C 1
ATOM 755 O O . VAL A 1 101 ? 5.289 -12.992 -1.323 1.00 98.44 101 VAL A O 1
ATOM 758 N N . LEU A 1 102 ? 5.764 -10.881 -0.724 1.00 98.12 102 LEU A N 1
ATOM 759 C CA . LEU A 1 102 ? 5.355 -11.064 0.672 1.00 98.12 102 LEU A CA 1
ATOM 760 C C . LEU A 1 102 ? 3.859 -11.374 0.805 1.00 98.12 102 LEU A C 1
ATOM 762 O O . LEU A 1 102 ? 3.493 -12.202 1.646 1.00 98.12 102 LEU A O 1
ATOM 766 N N . ALA A 1 103 ? 3.018 -10.723 -0.002 1.00 98.50 103 ALA A N 1
ATOM 767 C CA . ALA A 1 103 ? 1.574 -10.940 -0.024 1.00 98.50 103 ALA A CA 1
ATOM 768 C C . ALA A 1 103 ? 1.201 -12.275 -0.697 1.00 98.50 103 ALA A C 1
ATOM 770 O O . ALA A 1 103 ? 0.423 -13.048 -0.134 1.00 98.50 103 ALA A O 1
ATOM 771 N N . GLU A 1 104 ? 1.816 -12.593 -1.841 1.00 98.69 104 GLU A N 1
ATOM 772 C CA . GLU A 1 104 ? 1.649 -13.864 -2.564 1.00 98.69 104 GLU A CA 1
ATOM 773 C C . GLU A 1 104 ? 2.029 -15.059 -1.685 1.00 98.69 104 GLU A C 1
ATOM 775 O O . GLU A 1 104 ? 1.272 -16.026 -1.599 1.00 98.69 104 GLU A O 1
ATOM 780 N N . ALA A 1 105 ? 3.150 -14.971 -0.962 1.00 98.44 105 ALA A N 1
ATOM 781 C CA . ALA A 1 105 ? 3.604 -16.020 -0.048 1.00 98.44 105 ALA A CA 1
ATOM 782 C C . ALA A 1 105 ? 2.616 -16.302 1.100 1.00 98.44 105 ALA A C 1
ATOM 784 O O . ALA A 1 105 ? 2.639 -17.391 1.673 1.00 98.44 105 ALA A O 1
ATOM 785 N N . ARG A 1 106 ? 1.749 -15.338 1.431 1.00 98.25 106 ARG A N 1
ATOM 786 C CA . ARG A 1 106 ? 0.708 -15.451 2.467 1.00 98.25 106 ARG A CA 1
ATOM 787 C C . ARG A 1 106 ? -0.684 -15.721 1.904 1.00 98.25 106 ARG A C 1
ATOM 789 O O . ARG A 1 106 ? -1.632 -15.830 2.673 1.00 98.25 106 ARG A O 1
ATOM 796 N N . GLY A 1 107 ? -0.827 -15.804 0.581 1.00 98.25 107 GLY A N 1
ATOM 797 C CA . GLY A 1 107 ? -2.128 -15.940 -0.070 1.00 98.25 107 GLY A CA 1
ATOM 798 C C . GLY A 1 107 ? -3.050 -14.734 0.137 1.00 98.25 107 GLY A C 1
ATOM 799 O O . GLY A 1 107 ? -4.264 -14.886 0.033 1.00 98.25 107 GLY A O 1
ATOM 800 N N . VAL A 1 108 ? -2.503 -13.551 0.439 1.00 98.69 108 VAL A N 1
ATOM 801 C CA . VAL A 1 108 ? -3.295 -12.326 0.609 1.00 98.69 108 VAL A CA 1
ATOM 802 C C . VAL A 1 108 ? -3.623 -11.762 -0.775 1.00 98.69 108 VAL A C 1
ATOM 804 O O . VAL A 1 108 ? -2.696 -11.398 -1.502 1.00 98.69 108 VAL A O 1
ATOM 807 N N . PRO A 1 109 ? -4.905 -11.661 -1.171 1.00 98.56 109 PRO A N 1
ATOM 808 C CA . PRO A 1 109 ? -5.264 -11.060 -2.445 1.00 98.56 109 PRO A CA 1
ATOM 809 C C . PRO A 1 109 ? -4.995 -9.551 -2.429 1.00 98.56 109 PRO A C 1
ATOM 811 O O . PRO A 1 109 ? -5.279 -8.855 -1.452 1.00 98.56 109 PRO A O 1
ATOM 814 N N . PHE A 1 110 ? -4.485 -9.024 -3.540 1.00 98.75 110 PHE A N 1
ATOM 815 C CA . PHE A 1 110 ? -4.262 -7.593 -3.729 1.00 98.75 110 PHE A CA 1
ATOM 816 C C . PHE A 1 110 ? -4.516 -7.169 -5.177 1.00 98.75 110 PHE A C 1
ATOM 818 O O . PHE A 1 110 ? -4.498 -7.985 -6.098 1.00 98.75 110 PHE A O 1
ATOM 825 N N . THR A 1 111 ? -4.771 -5.880 -5.386 1.00 98.25 111 THR A N 1
ATOM 826 C CA . THR A 1 111 ? -4.948 -5.296 -6.722 1.00 98.25 111 THR A CA 1
ATOM 827 C C . THR A 1 111 ? -3.609 -4.996 -7.391 1.00 98.25 111 THR A C 1
ATOM 829 O O . THR A 1 111 ? -2.695 -4.509 -6.732 1.00 98.25 111 THR A O 1
ATOM 832 N N . GLY A 1 112 ? -3.531 -5.149 -8.714 1.00 96.69 112 GLY A N 1
ATOM 833 C CA . GLY A 1 112 ? -2.362 -4.770 -9.515 1.00 96.69 112 GLY A CA 1
ATOM 834 C C . GLY A 1 112 ? -1.575 -5.971 -10.036 1.00 96.69 112 GLY A C 1
ATOM 835 O O . GLY A 1 112 ? -2.076 -7.092 -10.079 1.00 96.69 112 GLY A O 1
ATOM 836 N N . SER A 1 113 ? -0.348 -5.713 -10.479 1.00 98.12 113 SER A N 1
ATOM 837 C CA . SER A 1 113 ? 0.561 -6.736 -10.999 1.00 98.12 113 SER A CA 1
ATOM 838 C C . SER A 1 113 ? 1.116 -7.618 -9.881 1.00 98.12 113 SER A C 1
ATOM 840 O O . SER A 1 113 ? 1.467 -7.116 -8.816 1.00 98.12 113 SER A O 1
ATOM 842 N N . GLY A 1 114 ? 1.251 -8.920 -10.150 1.00 98.44 114 GLY A N 1
ATOM 843 C CA . GLY A 1 114 ? 1.990 -9.844 -9.286 1.00 98.44 114 GLY A CA 1
ATOM 844 C C . GLY A 1 114 ? 3.501 -9.589 -9.298 1.00 98.44 114 GLY A C 1
ATOM 845 O O . GLY A 1 114 ? 4.011 -8.804 -10.104 1.00 98.44 114 GLY A O 1
ATOM 846 N N . SER A 1 115 ? 4.233 -10.284 -8.432 1.00 98.31 115 SER A N 1
ATOM 847 C CA . SER A 1 115 ? 5.653 -10.036 -8.151 1.00 98.31 115 SER A CA 1
ATOM 848 C C . SER A 1 115 ? 6.552 -10.047 -9.384 1.00 98.31 115 SER A C 1
ATOM 850 O O . SER A 1 115 ? 7.329 -9.113 -9.579 1.00 98.31 115 SER A O 1
ATOM 852 N N . ALA A 1 116 ? 6.425 -11.059 -10.246 1.00 97.62 116 ALA A N 1
ATOM 853 C CA . ALA A 1 116 ? 7.245 -11.188 -11.449 1.00 97.62 116 ALA A CA 1
ATOM 854 C C . ALA A 1 116 ? 7.006 -10.041 -12.446 1.00 97.62 116 ALA A C 1
ATOM 856 O O . ALA A 1 116 ? 7.958 -9.479 -12.987 1.00 97.62 116 ALA A O 1
ATOM 857 N N . ALA A 1 117 ? 5.741 -9.671 -12.665 1.00 97.81 117 ALA A N 1
ATOM 858 C CA . ALA A 1 117 ? 5.378 -8.586 -13.571 1.00 97.81 117 ALA A CA 1
ATOM 859 C C . ALA A 1 117 ? 5.816 -7.224 -13.015 1.00 97.81 117 ALA A C 1
ATOM 861 O O . ALA A 1 117 ? 6.385 -6.422 -13.753 1.00 97.81 117 ALA A O 1
ATOM 862 N N . SER A 1 118 ? 5.620 -6.990 -11.715 1.00 97.94 118 SER A N 1
ATOM 863 C CA . SER A 1 118 ? 6.104 -5.796 -11.017 1.00 97.94 118 SER A CA 1
ATOM 864 C C . SER A 1 118 ? 7.624 -5.666 -11.112 1.00 97.94 118 SER A C 1
ATOM 866 O O . SER A 1 118 ? 8.128 -4.625 -11.525 1.00 97.94 118 SER A O 1
ATOM 868 N N . HIS A 1 119 ? 8.364 -6.742 -10.834 1.00 97.75 119 HIS A N 1
ATOM 869 C CA . HIS A 1 119 ? 9.823 -6.753 -10.940 1.00 97.75 119 HIS A CA 1
ATOM 870 C C . HIS A 1 119 ? 10.307 -6.414 -12.355 1.00 97.75 119 HIS A C 1
ATOM 872 O O . HIS A 1 119 ? 11.161 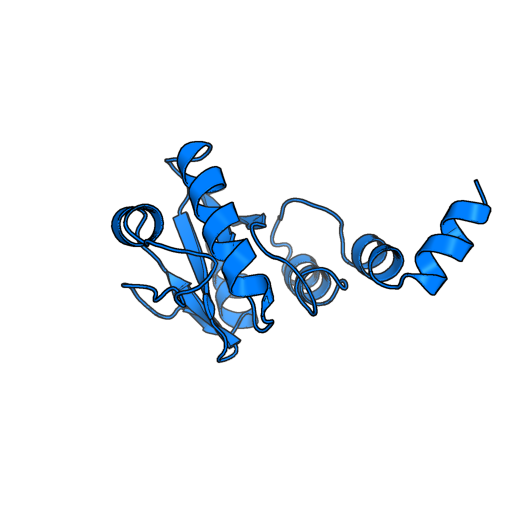-5.542 -12.530 1.00 97.75 119 HIS A O 1
ATOM 878 N N . LEU A 1 120 ? 9.723 -7.064 -13.366 1.00 97.38 120 LEU A N 1
ATOM 879 C CA . LEU A 1 120 ? 10.060 -6.832 -14.767 1.00 97.38 120 LEU A CA 1
ATOM 880 C C . LEU A 1 120 ? 9.755 -5.395 -15.208 1.00 97.38 120 LEU A C 1
ATOM 882 O O . LEU A 1 120 ? 10.566 -4.791 -15.905 1.00 97.38 120 LEU A O 1
ATOM 886 N N . ALA A 1 121 ? 8.595 -4.859 -14.825 1.00 96.94 121 ALA A N 1
ATOM 887 C CA . ALA A 1 121 ? 8.157 -3.526 -15.230 1.00 96.94 121 ALA A CA 1
ATOM 888 C C . ALA A 1 121 ? 8.932 -2.405 -14.520 1.00 96.94 121 ALA A C 1
ATOM 890 O O . ALA A 1 121 ? 9.174 -1.352 -15.114 1.00 96.94 121 ALA A O 1
ATOM 891 N N . PHE A 1 122 ? 9.329 -2.622 -13.264 1.00 95.94 122 PHE A N 1
ATOM 892 C CA . PHE A 1 122 ? 10.036 -1.624 -12.465 1.00 95.94 122 PHE A CA 1
ATOM 893 C C . PHE A 1 122 ? 11.479 -1.408 -12.947 1.00 95.94 122 PHE A C 1
ATOM 895 O O . PHE A 1 122 ? 11.975 -0.275 -12.957 1.00 95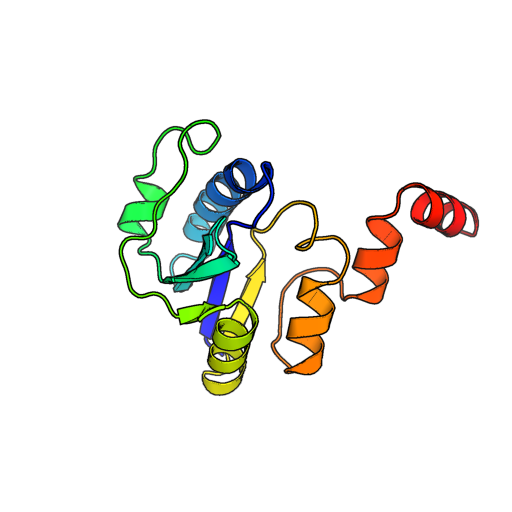.94 122 PHE A O 1
ATOM 902 N N . ASP A 1 123 ? 12.156 -2.469 -13.400 1.00 96.31 123 ASP A N 1
ATOM 903 C CA . ASP A 1 123 ? 13.455 -2.336 -14.059 1.00 96.31 123 ASP A CA 1
ATOM 904 C C . ASP A 1 123 ? 13.276 -1.812 -15.491 1.00 96.31 123 ASP A C 1
ATOM 906 O O . ASP A 1 123 ? 12.915 -2.528 -16.423 1.00 96.31 123 ASP A O 1
ATOM 910 N N . LYS A 1 124 ? 13.597 -0.530 -15.687 1.00 95.81 124 LYS A N 1
ATOM 911 C CA . LYS A 1 124 ? 13.471 0.154 -16.984 1.00 95.81 124 LYS A CA 1
ATOM 912 C C . LYS A 1 124 ? 14.263 -0.508 -18.113 1.00 95.81 124 LYS A C 1
ATOM 914 O O . LYS A 1 124 ? 13.890 -0.345 -19.274 1.00 95.81 124 LYS A O 1
ATOM 919 N N . THR A 1 125 ? 15.377 -1.170 -17.813 1.00 97.31 125 THR A N 1
ATOM 920 C CA . THR A 1 125 ? 16.208 -1.841 -18.820 1.00 97.31 125 THR A CA 1
ATOM 921 C C . THR A 1 125 ? 15.560 -3.156 -19.223 1.00 97.31 125 THR A C 1
ATOM 923 O O . THR A 1 125 ? 15.347 -3.388 -20.415 1.00 97.31 125 THR A O 1
ATOM 926 N N . ALA A 1 126 ? 15.186 -3.975 -18.239 1.00 96.00 126 ALA A N 1
ATOM 927 C CA . ALA A 1 126 ? 14.512 -5.246 -18.469 1.00 96.00 126 ALA A CA 1
ATOM 928 C C . ALA A 1 126 ? 13.159 -5.046 -19.169 1.00 96.00 126 ALA A C 1
ATOM 930 O O . ALA A 1 126 ? 12.883 -5.717 -20.162 1.00 96.00 126 ALA A O 1
ATOM 931 N N . ALA A 1 127 ? 12.366 -4.063 -18.733 1.00 97.38 127 ALA A N 1
ATOM 932 C CA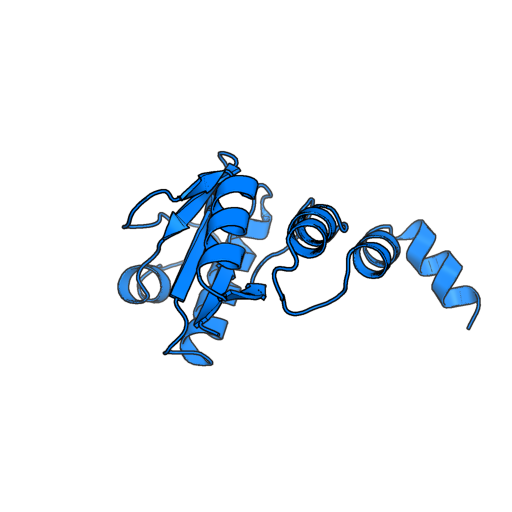 . ALA A 1 127 ? 11.081 -3.724 -19.337 1.00 97.38 127 ALA A CA 1
ATOM 933 C C . ALA A 1 127 ? 11.212 -3.357 -20.824 1.00 97.38 127 ALA A C 1
ATOM 935 O O . ALA A 1 127 ? 10.447 -3.848 -21.652 1.00 97.38 127 ALA A O 1
ATOM 936 N N . LYS A 1 128 ? 12.201 -2.525 -21.189 1.00 97.69 128 LYS A N 1
ATOM 937 C CA . LYS A 1 128 ? 12.449 -2.145 -22.592 1.00 97.69 128 LYS A CA 1
ATOM 938 C C . LYS A 1 128 ? 12.875 -3.334 -23.443 1.00 97.69 128 LYS A C 1
ATOM 940 O O . LYS A 1 128 ? 12.414 -3.455 -24.574 1.00 97.69 128 LYS A O 1
ATOM 945 N N . LEU A 1 129 ? 13.745 -4.193 -22.908 1.00 97.12 129 LEU A N 1
ATOM 946 C CA . LEU A 1 129 ? 14.167 -5.406 -23.601 1.00 97.12 129 LEU A CA 1
ATOM 947 C C . LEU A 1 129 ? 12.971 -6.329 -23.850 1.00 97.12 129 LEU A C 1
ATOM 949 O O . LEU A 1 129 ? 12.792 -6.796 -24.969 1.00 97.12 129 LEU A O 1
ATOM 953 N N . PHE A 1 130 ? 12.138 -6.545 -22.831 1.00 96.56 130 PHE A N 1
ATOM 954 C CA . PHE A 1 130 ? 10.958 -7.398 -22.932 1.00 96.56 130 PHE A CA 1
ATOM 955 C C . PHE A 1 130 ? 9.925 -6.845 -23.917 1.00 96.56 130 PHE A C 1
ATOM 957 O O . PHE A 1 130 ? 9.433 -7.583 -24.764 1.00 96.56 130 PHE A O 1
ATOM 964 N N . ALA A 1 131 ? 9.637 -5.542 -23.859 1.00 96.31 131 ALA A N 1
ATOM 965 C CA . ALA A 1 131 ? 8.705 -4.897 -24.781 1.00 96.31 131 ALA A CA 1
ATOM 966 C C . ALA A 1 131 ? 9.163 -4.976 -26.248 1.00 96.31 131 ALA A C 1
ATOM 968 O O . ALA A 1 131 ? 8.326 -5.024 -27.140 1.00 96.31 131 ALA A O 1
ATOM 969 N N . GLY A 1 132 ? 10.475 -5.020 -26.504 1.00 96.69 132 GLY A N 1
ATOM 970 C CA . GLY A 1 132 ? 11.031 -5.184 -27.850 1.00 96.69 132 GLY A CA 1
ATOM 971 C C . GLY A 1 132 ? 10.905 -6.595 -28.440 1.00 96.69 132 GLY A C 1
ATOM 972 O O . GLY A 1 132 ? 11.295 -6.787 -29.589 1.00 96.69 132 GLY A O 1
ATOM 973 N N . LEU A 1 133 ? 10.408 -7.576 -27.677 1.00 94.25 133 LEU A N 1
ATOM 974 C CA . LEU A 1 133 ? 10.137 -8.936 -28.166 1.00 94.25 133 LEU A CA 1
ATOM 975 C C . LEU A 1 133 ? 8.752 -9.078 -28.822 1.00 94.25 133 LEU A C 1
ATOM 977 O O . LEU A 1 133 ? 8.493 -10.118 -29.428 1.00 94.25 133 LEU A O 1
ATOM 981 N N . ALA A 1 134 ? 7.870 -8.088 -28.640 1.00 74.88 134 ALA A N 1
ATOM 982 C CA . ALA A 1 134 ? 6.487 -8.090 -29.118 1.00 74.88 134 ALA A CA 1
ATOM 983 C C . ALA A 1 134 ? 6.338 -7.517 -30.534 1.00 74.88 134 ALA A C 1
ATOM 985 O O . ALA A 1 134 ? 7.109 -6.599 -30.897 1.00 74.88 134 ALA A O 1
#

Sequence (134 aa):
MKTTILFGGTSRERLVSVASAQALTQALPEADLWFWDLDGTVHVASQAVLLGHEKPFEVPFKADSVTLGSMEAALDVAATEDRILVLGLHGGTAENGQFQVLAEARGVPFTGSGSAASHLAFDKTAAKLFAGLA

pLDDT: mean 97.08, std 2.71, range [74.88, 98.88]

Foldseek 3Di:
DAEAEEAADLDLCSLVLLVLVLVVCVVVVRHWYWYQYNVQWIFTADNCQSNPDPPSNPDDGDGDGDIQGHLLSVLLVQLVVVYEYEYSYDDDCSQLLNSLVSNVVSVHHYDDDHRVVSNQCVPPVSVVVVVVVD